Protein AF-0000000080033796 (afdb_homodimer)

InterPro domains:
  IPR000329 Uteroglobin [PR00486] (5-20)
  IPR000329 Uteroglobin [PR00486] (20-37)
  IPR000329 Uteroglobin [PR00486] (42-51)
  IPR000329 Uteroglobin [PR00486] (51-59)
  IPR000329 Uteroglobin [PR00486] (60-77)
  IPR016126 Secretoglobin [PF01099] (6-78)
  IPR016126 Secretoglobin [PS51311] (10-79)
  IPR016126 Secretoglobin [cd00633] (12-78)
  IPR035960 Secretoglobin superfamily [SSF48201] (8-78)
  IPR043215 Secretoglobin family 1C-like [PTHR10136] (7-79)

Nearest PDB structures (foldseek):
  1utg-assembly1_A  TM=9.823E-01  e=2.476E-05  Oryctolagus cuniculus
  1utr-assembly1_B  TM=8.421E-01  e=1.330E-03  Rattus norvegicus
  1puo-assembly2_B  TM=9.114E-01  e=2.128E-01  Felis catus
  1puo-assembly1_A  TM=8.556E-01  e=1.711E-01  Felis catus
  5vyf-assembly2_C  TM=8.967E-01  e=4.326E-01  Felis catus

Radius of gyration: 15.34 Å; Cα contacts (8 Å, |Δi|>4): 189; chains: 2; bounding box: 50×30×33 Å

pLDDT: mean 83.28, std 18.68, range [24.44, 94.75]

Structure (mmCIF, N/CA/C/O backbone):
data_AF-0000000080033796-model_v1
#
loop_
_entity.id
_entity.type
_entity.pdbx_description
1 polymer Uteroglobin
#
loop_
_atom_site.group_PDB
_atom_site.id
_atom_site.type_symbol
_atom_site.label_atom_id
_atom_site.label_alt_id
_atom_site.label_comp_id
_atom_site.label_asym_id
_atom_site.label_entity_id
_atom_site.label_seq_id
_atom_site.pdbx_PDB_ins_code
_atom_site.Cartn_x
_atom_site.Cartn_y
_atom_site.Cartn_z
_atom_site.occupancy
_atom_site.B_iso_or_equiv
_atom_site.auth_seq_id
_atom_site.auth_comp_id
_atom_site.auth_asym_id
_atom_site.auth_atom_id
_atom_site.pdbx_PDB_model_num
ATOM 1 N N . MET A 1 1 ? 30.141 12.539 -11.883 1 26.33 1 MET A N 1
ATOM 2 C CA . MET A 1 1 ? 30.547 13.211 -10.648 1 26.33 1 MET A CA 1
ATOM 3 C C . MET A 1 1 ? 29.328 13.734 -9.883 1 26.33 1 MET A C 1
ATOM 5 O O . MET A 1 1 ? 29.469 14.484 -8.922 1 26.33 1 MET A O 1
ATOM 9 N N . PHE A 1 2 ? 28.5 14.172 -10.828 1 29.59 2 PHE A N 1
ATOM 10 C CA . PHE A 1 2 ? 27.078 14.492 -10.766 1 29.59 2 PHE A CA 1
ATOM 11 C C . PHE A 1 2 ? 26.391 13.703 -9.648 1 29.59 2 PHE A C 1
ATOM 13 O O . PHE A 1 2 ? 26.484 12.477 -9.602 1 29.59 2 PHE A O 1
ATOM 20 N N . MET A 1 3 ? 26.781 14.305 -8.5 1 28.67 3 MET A N 1
ATOM 21 C CA . MET A 1 3 ? 26.141 13.75 -7.316 1 28.67 3 MET A CA 1
ATOM 22 C C . MET A 1 3 ? 2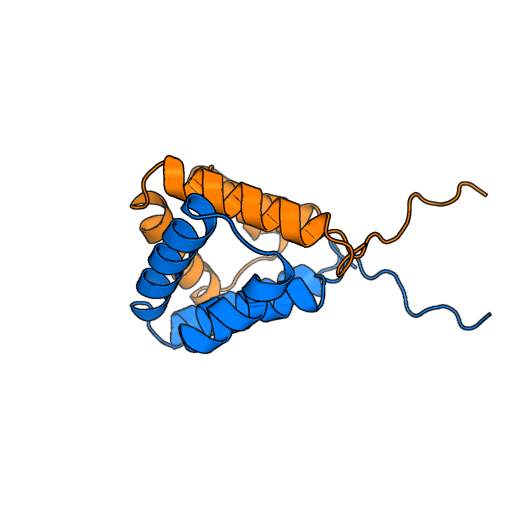4.781 13.156 -7.672 1 28.67 3 MET A C 1
ATOM 24 O O . MET A 1 3 ? 24.062 13.695 -8.516 1 28.67 3 MET A O 1
ATOM 28 N N . HIS A 1 4 ? 24.812 11.977 -8.195 1 35.44 4 HIS A N 1
ATOM 29 C CA . HIS A 1 4 ? 23.594 11.273 -8.586 1 35.44 4 HIS A CA 1
ATOM 30 C C . HIS A 1 4 ? 22.453 11.547 -7.605 1 35.44 4 HIS A C 1
ATOM 32 O O . HIS A 1 4 ? 22.641 11.438 -6.395 1 35.44 4 HIS A O 1
ATOM 38 N N . PRO A 1 5 ? 21.812 12.57 -7.762 1 36.5 5 PRO A N 1
ATOM 39 C CA . PRO A 1 5 ? 20.75 12.977 -6.844 1 36.5 5 PRO A CA 1
ATOM 40 C C . PRO A 1 5 ? 20.266 11.828 -5.965 1 36.5 5 PRO A C 1
ATOM 42 O O . PRO A 1 5 ? 20.312 10.664 -6.383 1 36.5 5 PRO A O 1
ATOM 45 N N . GLY A 1 6 ? 20.531 11.766 -4.586 1 34.06 6 GLY A N 1
ATOM 46 C CA . GLY A 1 6 ? 20.453 10.992 -3.359 1 34.06 6 GLY A CA 1
ATOM 47 C C . GLY A 1 6 ? 19.375 9.914 -3.408 1 34.06 6 GLY A C 1
ATOM 48 O O . GLY A 1 6 ? 18.344 10.094 -4.047 1 34.06 6 GLY A O 1
ATOM 49 N N . ALA A 1 7 ? 19.891 8.656 -3.391 1 37.94 7 ALA A N 1
ATOM 50 C CA . ALA A 1 7 ? 19.141 7.41 -3.229 1 37.94 7 ALA A CA 1
ATOM 51 C C . ALA A 1 7 ? 17.953 7.602 -2.283 1 37.94 7 ALA A C 1
ATOM 53 O O . ALA A 1 7 ? 18.125 7.562 -1.062 1 37.94 7 ALA A O 1
ATOM 54 N N . SER A 1 8 ? 17.609 8.734 -2.082 1 42.12 8 SER A N 1
ATOM 55 C CA . SER A 1 8 ? 16.453 9.148 -1.307 1 42.12 8 SER A CA 1
ATOM 56 C C . SER A 1 8 ? 15.469 8 -1.113 1 42.12 8 SER A C 1
ATOM 58 O O . SER A 1 8 ? 15.148 7.281 -2.064 1 42.12 8 SER A O 1
ATOM 60 N N . ALA A 1 9 ? 15.984 7.078 -0.237 1 48.75 9 ALA A N 1
ATOM 61 C CA . ALA A 1 9 ? 15.195 5.941 0.238 1 48.75 9 ALA A CA 1
ATOM 62 C C . ALA A 1 9 ? 13.734 6.074 -0.166 1 48.75 9 ALA A C 1
ATOM 64 O O . ALA A 1 9 ? 12.906 6.547 0.621 1 48.75 9 ALA A O 1
ATOM 65 N N . GLU A 1 10 ? 13.586 6.965 -1.506 1 60.16 10 GLU A N 1
ATOM 66 C CA . GLU A 1 10 ? 12.359 7.328 -2.215 1 60.16 10 GLU A CA 1
ATOM 67 C C . GLU A 1 10 ? 11.625 6.094 -2.729 1 60.16 10 GLU A C 1
ATOM 69 O O . GLU A 1 10 ? 12.234 5.027 -2.883 1 60.16 10 GLU A O 1
ATOM 74 N N . ILE A 1 11 ? 10.578 6.031 -2.365 1 69.38 11 ILE A N 1
ATOM 75 C CA . ILE A 1 11 ? 9.742 4.977 -2.934 1 69.38 11 ILE A CA 1
ATOM 76 C C . ILE A 1 11 ? 10.008 4.863 -4.434 1 69.38 11 ILE A C 1
ATOM 78 O O . ILE A 1 11 ? 10.117 5.875 -5.129 1 69.38 11 ILE A O 1
ATOM 82 N N . CYS A 1 12 ? 10.383 3.791 -4.852 1 79.31 12 CYS A N 1
ATOM 83 C CA . CYS A 1 12 ? 10.57 3.488 -6.266 1 79.31 12 CYS A CA 1
ATOM 84 C C . CYS A 1 12 ? 9.414 4.047 -7.098 1 79.31 12 CYS A C 1
ATOM 86 O O . CYS A 1 12 ? 8.25 3.875 -6.742 1 79.31 12 CYS A O 1
ATOM 88 N N . PRO A 1 13 ? 9.82 4.793 -8.086 1 83.12 13 PRO A N 1
ATOM 89 C CA . PRO A 1 13 ? 8.781 5.395 -8.93 1 83.12 13 PRO A CA 1
ATOM 90 C C . PRO A 1 13 ? 7.762 4.371 -9.43 1 83.12 13 PRO A C 1
ATOM 92 O O . PRO A 1 13 ? 6.57 4.68 -9.531 1 83.12 13 PRO A O 1
ATOM 95 N N . SER A 1 14 ? 8.266 3.24 -9.781 1 84.5 14 SER A N 1
ATOM 96 C CA . SER A 1 14 ? 7.363 2.191 -10.258 1 84.5 14 SER A CA 1
ATOM 97 C C . SER A 1 14 ? 6.406 1.746 -9.156 1 84.5 14 SER A C 1
ATOM 99 O O . SER A 1 14 ? 5.23 1.481 -9.422 1 84.5 14 SER A O 1
ATOM 101 N N . PHE A 1 15 ? 6.965 1.694 -8.016 1 84.56 15 PHE A N 1
ATOM 102 C CA . PHE A 1 15 ? 6.141 1.321 -6.871 1 84.56 15 PHE A CA 1
ATOM 103 C C . PHE A 1 15 ? 5.113 2.406 -6.566 1 84.56 15 PHE A C 1
ATOM 105 O O . PHE A 1 15 ? 3.951 2.107 -6.289 1 84.56 15 PHE A O 1
ATOM 112 N N . LEU A 1 16 ? 5.562 3.582 -6.637 1 85.56 16 LEU A N 1
ATOM 113 C CA . LEU A 1 16 ? 4.668 4.707 -6.391 1 85.56 16 LEU A CA 1
ATOM 114 C C . LEU A 1 16 ? 3.527 4.727 -7.402 1 85.56 16 LEU A C 1
ATOM 116 O O . LEU A 1 16 ? 2.395 5.078 -7.062 1 85.56 16 LEU A O 1
ATOM 120 N N . GLU A 1 17 ? 3.867 4.414 -8.594 1 89 17 GLU A N 1
ATOM 121 C CA . GLU A 1 17 ? 2.854 4.359 -9.641 1 89 17 GLU A CA 1
ATOM 122 C C . GLU A 1 17 ? 1.79 3.311 -9.328 1 89 17 GLU A C 1
ATOM 124 O O . GLU A 1 17 ? 0.602 3.531 -9.57 1 89 17 GLU A O 1
ATOM 129 N N . VAL A 1 18 ? 2.23 2.219 -8.836 1 90.94 18 VAL A N 1
ATOM 130 C CA . VAL A 1 18 ? 1.322 1.138 -8.469 1 90.94 18 VAL A CA 1
ATOM 131 C C . VAL A 1 18 ? 0.368 1.614 -7.375 1 90.94 18 VAL A C 1
ATOM 133 O O . VAL A 1 18 ? -0.844 1.405 -7.465 1 90.94 18 VAL A O 1
ATOM 136 N N . ILE A 1 19 ? 0.826 2.289 -6.375 1 91 19 ILE A N 1
ATOM 137 C CA . ILE A 1 19 ? 0.032 2.766 -5.246 1 91 19 ILE A CA 1
ATOM 138 C C . ILE A 1 19 ? -0.939 3.844 -5.719 1 91 19 ILE A C 1
ATOM 140 O O . ILE A 1 19 ? -2.113 3.838 -5.344 1 91 19 ILE A O 1
ATOM 144 N N . LYS A 1 20 ? -0.397 4.734 -6.512 1 91.81 20 LYS A N 1
ATOM 145 C CA . LYS A 1 20 ? -1.231 5.816 -7.02 1 91.81 20 LYS A CA 1
ATOM 146 C C . LYS A 1 20 ? -2.416 5.273 -7.812 1 91.81 20 LYS A C 1
ATOM 148 O O . LYS A 1 20 ? -3.547 5.738 -7.648 1 91.81 20 LYS A O 1
ATOM 153 N N . THR A 1 21 ? -2.133 4.336 -8.641 1 93.38 21 THR A N 1
ATOM 154 C CA . THR A 1 21 ? -3.191 3.754 -9.461 1 93.38 21 THR A CA 1
ATOM 155 C C . THR A 1 21 ? -4.148 2.934 -8.602 1 93.38 21 THR A C 1
ATOM 157 O O . THR A 1 21 ? -5.34 2.838 -8.906 1 93.38 21 THR A O 1
ATOM 160 N N . LEU A 1 22 ? -3.676 2.303 -7.613 1 92.69 22 LEU A N 1
ATOM 161 C CA . LEU A 1 22 ? -4.484 1.53 -6.68 1 92.69 22 LEU A CA 1
ATOM 162 C C . LEU A 1 22 ? -5.52 2.418 -5.992 1 92.69 22 LEU A C 1
ATOM 164 O O . LEU A 1 22 ? -6.68 2.029 -5.852 1 92.69 22 LEU A O 1
ATOM 168 N N . PHE A 1 23 ? -5.086 3.656 -5.625 1 91.56 23 PHE A N 1
ATOM 169 C CA . PHE A 1 23 ? -5.957 4.512 -4.824 1 91.56 23 PHE A CA 1
ATOM 170 C C . PHE A 1 23 ? -6.691 5.512 -5.707 1 91.56 23 PHE A C 1
ATOM 172 O O . PHE A 1 23 ? -7.848 5.848 -5.445 1 91.56 23 PHE A O 1
ATOM 179 N N . MET A 1 24 ? -6.012 5.984 -6.738 1 90.94 24 MET A N 1
ATOM 180 C CA . MET A 1 24 ? -6.578 7.082 -7.52 1 90.94 24 MET A CA 1
ATOM 181 C C . MET A 1 24 ? -6.832 6.648 -8.961 1 90.94 24 MET A C 1
ATOM 183 O O . MET A 1 24 ? -7.516 7.348 -9.711 1 90.94 24 MET A O 1
ATOM 187 N N . GLY A 1 25 ? -6.301 5.559 -9.305 1 91.75 25 GLY A N 1
ATOM 188 C CA . GLY A 1 25 ? -6.422 5.145 -10.695 1 91.75 25 GLY A CA 1
ATOM 189 C C . GLY A 1 25 ? -7.59 4.203 -10.938 1 91.75 25 GLY A C 1
ATOM 190 O O . GLY A 1 25 ? -8.375 3.932 -10.023 1 91.75 25 GLY A O 1
ATOM 191 N N . THR A 1 26 ? -7.777 3.768 -12.148 1 93.38 26 THR A N 1
ATOM 192 C CA . THR A 1 26 ? -8.742 2.75 -12.555 1 93.38 26 THR A CA 1
ATOM 193 C C . THR A 1 26 ? -8.133 1.355 -12.445 1 93.38 26 THR A C 1
ATOM 195 O O . THR A 1 26 ? -6.918 1.212 -12.32 1 93.38 26 THR A O 1
ATOM 198 N N . PRO A 1 27 ? -8.977 0.353 -12.375 1 92.44 27 PRO A N 1
ATOM 199 C CA . PRO A 1 27 ? -8.453 -1.013 -12.375 1 92.44 27 PRO A CA 1
ATOM 200 C C . PRO A 1 27 ? -7.477 -1.271 -13.516 1 92.44 27 PRO A C 1
ATOM 202 O O . PRO A 1 27 ? -6.512 -2.021 -13.359 1 92.44 27 PRO A O 1
ATOM 205 N N . SER A 1 28 ? -7.773 -0.648 -14.656 1 93.81 28 SER A N 1
ATOM 206 C CA . SER A 1 28 ? -6.875 -0.789 -15.797 1 93.81 28 SER A CA 1
ATOM 207 C C . SER A 1 28 ? -5.512 -0.167 -15.508 1 93.81 28 SER A C 1
ATOM 209 O O . SER A 1 28 ? -4.477 -0.725 -15.875 1 93.81 28 SER A O 1
ATOM 211 N N . ASN A 1 29 ? -5.527 1.026 -14.906 1 94.56 29 ASN A N 1
ATOM 212 C CA . ASN A 1 29 ? -4.289 1.696 -14.531 1 94.56 29 ASN A CA 1
ATOM 213 C C . ASN A 1 29 ? -3.475 0.858 -13.547 1 94.56 29 ASN A C 1
ATOM 215 O O . ASN A 1 29 ? -2.254 0.757 -13.672 1 94.56 29 ASN A O 1
ATOM 219 N N . TYR A 1 30 ? -4.133 0.298 -12.641 1 92.12 30 TYR A N 1
ATOM 220 C CA . TYR A 1 30 ? -3.488 -0.516 -11.609 1 92.12 30 TYR A CA 1
ATOM 221 C C . TYR A 1 30 ? -2.816 -1.737 -12.227 1 92.12 30 TYR A C 1
ATOM 223 O O . TYR A 1 30 ? -1.661 -2.039 -11.922 1 92.12 30 TYR A O 1
ATOM 231 N N . GLU A 1 31 ? -3.531 -2.422 -13.148 1 93.38 31 GLU A N 1
ATOM 232 C CA . GLU A 1 31 ? -2.994 -3.594 -13.828 1 93.38 31 GLU A CA 1
ATOM 233 C C . GLU A 1 31 ? -1.759 -3.236 -14.648 1 93.38 31 GLU A C 1
ATOM 235 O O . GLU A 1 31 ? -0.795 -4.004 -14.703 1 93.38 31 GLU A O 1
ATOM 240 N N . ALA A 1 32 ? -1.837 -2.111 -15.258 1 92.44 32 ALA A N 1
ATOM 241 C CA . ALA A 1 32 ? -0.734 -1.641 -16.094 1 92.44 32 ALA A CA 1
ATOM 242 C C . ALA A 1 32 ? 0.525 -1.415 -15.258 1 92.44 32 ALA A C 1
ATOM 244 O O . ALA A 1 32 ? 1.635 -1.707 -15.711 1 92.44 32 ALA A O 1
ATOM 245 N N . ALA A 1 33 ? 0.303 -0.862 -14.148 1 90.38 33 ALA A N 1
ATOM 246 C CA . ALA A 1 33 ? 1.425 -0.594 -13.25 1 90.38 33 ALA A CA 1
ATOM 247 C C . ALA A 1 33 ? 2.041 -1.894 -12.734 1 90.38 33 ALA A C 1
ATOM 249 O O . ALA A 1 33 ? 3.244 -1.957 -12.477 1 90.38 33 ALA A O 1
ATOM 250 N N . MET A 1 34 ? 1.202 -2.953 -12.586 1 91.88 34 MET A N 1
ATOM 251 C CA . MET A 1 34 ? 1.649 -4.242 -12.062 1 91.88 34 MET A CA 1
ATOM 252 C C . MET A 1 34 ? 2.215 -5.113 -13.18 1 91.88 34 MET A C 1
ATOM 254 O O . MET A 1 34 ? 2.951 -6.066 -12.922 1 91.88 34 MET A O 1
ATOM 258 N N . GLU A 1 35 ? 1.954 -4.758 -14.32 1 92.44 35 GLU A N 1
ATOM 259 C CA . GLU A 1 35 ? 2.283 -5.559 -15.5 1 92.44 35 GLU A CA 1
ATOM 260 C C . GLU A 1 35 ? 3.777 -5.859 -15.562 1 92.44 35 GLU A C 1
ATOM 262 O O . GLU A 1 35 ? 4.176 -6.996 -15.82 1 92.44 35 GLU A O 1
ATOM 267 N N . PRO A 1 36 ? 4.562 -4.855 -15.336 1 90.81 36 PRO A N 1
ATOM 268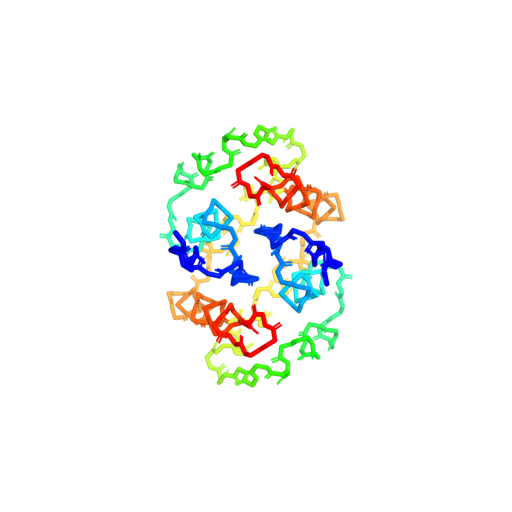 C CA . PRO A 1 36 ? 6 -5.125 -15.414 1 90.81 36 PRO A CA 1
ATOM 269 C C . PRO A 1 36 ? 6.473 -6.129 -14.367 1 90.81 36 PRO A C 1
ATOM 271 O O . PRO A 1 36 ? 7.547 -6.719 -14.508 1 90.81 36 PRO A O 1
ATOM 274 N N . PHE A 1 37 ? 5.812 -6.316 -13.453 1 89.44 37 PHE A N 1
ATOM 275 C CA . PHE A 1 37 ? 6.191 -7.219 -12.375 1 89.44 37 PHE A CA 1
ATOM 276 C C . PHE A 1 37 ? 5.555 -8.594 -12.57 1 89.44 37 PHE A C 1
ATOM 278 O O . PHE A 1 37 ? 5.84 -9.523 -11.82 1 89.44 37 PHE A O 1
ATOM 285 N N . SER A 1 38 ? 4.789 -8.688 -13.562 1 90.62 38 SER A N 1
ATOM 286 C CA . SER A 1 38 ? 4.129 -9.93 -13.953 1 90.62 38 SER A CA 1
ATOM 287 C C . SER A 1 38 ? 3.598 -10.68 -12.734 1 90.62 38 SER A C 1
ATOM 289 O O . SER A 1 38 ? 4.051 -11.781 -12.43 1 90.62 38 SER A O 1
ATOM 291 N N . PRO A 1 39 ? 2.646 -10.086 -12.102 1 91.12 39 PRO A N 1
ATOM 292 C CA . PRO A 1 39 ? 2.088 -10.773 -10.93 1 91.12 39 PRO A CA 1
ATOM 293 C C . PRO A 1 39 ? 1.463 -12.117 -11.289 1 91.12 39 PRO A C 1
ATOM 295 O O . PRO A 1 39 ? 0.993 -12.312 -12.406 1 91.12 39 PRO A O 1
ATOM 298 N N . ASP A 1 40 ? 1.585 -13.031 -10.305 1 93.88 40 ASP A N 1
ATOM 299 C CA . ASP A 1 40 ? 0.945 -14.328 -10.523 1 93.88 40 ASP A CA 1
ATOM 300 C C . ASP A 1 40 ? -0.554 -14.25 -10.234 1 93.88 40 ASP A C 1
ATOM 302 O O . ASP A 1 40 ? -1.073 -13.188 -9.891 1 93.88 40 ASP A O 1
ATOM 306 N N . GLN A 1 41 ? -1.259 -15.383 -10.422 1 93.56 41 GLN A N 1
ATOM 307 C CA . GLN A 1 41 ? -2.707 -15.414 -10.242 1 93.56 41 GLN A CA 1
ATOM 308 C C . GLN A 1 41 ? -3.094 -14.938 -8.844 1 93.56 41 GLN A C 1
ATOM 310 O O . GLN A 1 41 ? -4.031 -14.148 -8.688 1 93.56 41 GLN A O 1
ATOM 315 N N . ASP A 1 42 ? -2.379 -15.438 -7.852 1 94.06 42 ASP A N 1
ATOM 316 C CA . ASP A 1 42 ? -2.646 -15.062 -6.465 1 94.06 42 ASP A CA 1
ATOM 317 C C . ASP A 1 42 ? -2.418 -13.57 -6.242 1 94.06 42 ASP A C 1
ATOM 319 O O . ASP A 1 42 ? -3.221 -12.906 -5.586 1 94.06 42 ASP A O 1
ATOM 323 N N . MET A 1 43 ? -1.37 -13.086 -6.859 1 94.44 43 MET A N 1
ATOM 324 C CA . MET A 1 43 ? -1.017 -11.672 -6.762 1 94.44 43 MET A CA 1
ATOM 325 C C . MET A 1 43 ? -2.043 -10.805 -7.48 1 94.44 43 MET A C 1
ATOM 327 O O . MET A 1 43 ? -2.426 -9.742 -6.98 1 94.44 43 MET A O 1
ATOM 331 N N . SER A 1 44 ? -2.508 -11.211 -8.555 1 94.31 44 SER A N 1
ATOM 332 C CA . SER A 1 44 ? -3.494 -10.484 -9.352 1 94.31 44 SER A CA 1
ATOM 333 C C . SER A 1 44 ? -4.836 -10.414 -8.633 1 94.31 44 SER A C 1
ATOM 335 O O . SER A 1 44 ? -5.496 -9.375 -8.641 1 94.31 44 SER A O 1
ATOM 337 N N . GLU A 1 45 ? -5.227 -11.578 -8.117 1 94.5 45 GLU A N 1
ATOM 338 C CA . GLU A 1 45 ? -6.496 -11.633 -7.395 1 94.5 45 GLU A CA 1
ATOM 339 C C . GLU A 1 45 ? -6.457 -10.766 -6.141 1 94.5 45 GLU A C 1
ATOM 341 O O . GLU A 1 45 ? -7.422 -10.055 -5.84 1 94.5 45 GLU A O 1
ATOM 346 N N . ALA A 1 46 ? -5.395 -10.883 -5.465 1 94.12 46 ALA A N 1
ATOM 347 C CA . ALA A 1 46 ? -5.223 -10.086 -4.254 1 94.12 46 ALA A CA 1
ATOM 348 C C . ALA A 1 46 ? -5.258 -8.594 -4.578 1 94.12 46 ALA A C 1
ATOM 350 O O . ALA A 1 46 ? -5.926 -7.816 -3.889 1 94.12 46 ALA A O 1
ATOM 351 N N . GLY A 1 47 ? -4.523 -8.258 -5.637 1 94.56 47 GLY A N 1
ATOM 352 C CA . GLY A 1 47 ? -4.531 -6.871 -6.062 1 94.56 47 GLY A CA 1
ATOM 353 C C . GLY A 1 47 ? -5.906 -6.383 -6.477 1 94.56 47 GLY A C 1
ATOM 354 O O . GLY A 1 47 ? -6.289 -5.25 -6.172 1 94.56 47 GLY A O 1
ATOM 355 N N . ALA A 1 48 ? -6.582 -7.219 -7.16 1 93.19 48 ALA A N 1
ATOM 356 C CA . ALA A 1 48 ? -7.926 -6.879 -7.621 1 93.19 48 ALA A CA 1
ATOM 357 C C . ALA A 1 48 ? -8.867 -6.629 -6.441 1 93.19 48 ALA A C 1
ATOM 359 O O . ALA A 1 48 ? -9.664 -5.691 -6.469 1 93.19 48 ALA A O 1
ATOM 360 N N . GLN A 1 49 ? -8.773 -7.496 -5.469 1 94.06 49 GLN A N 1
ATOM 361 C CA . GLN A 1 49 ? -9.578 -7.34 -4.258 1 94.06 49 GLN A CA 1
ATOM 362 C C . GLN A 1 49 ? -9.258 -6.023 -3.553 1 94.06 49 GLN A C 1
ATOM 364 O O . GLN A 1 49 ? -10.164 -5.309 -3.121 1 94.06 49 GL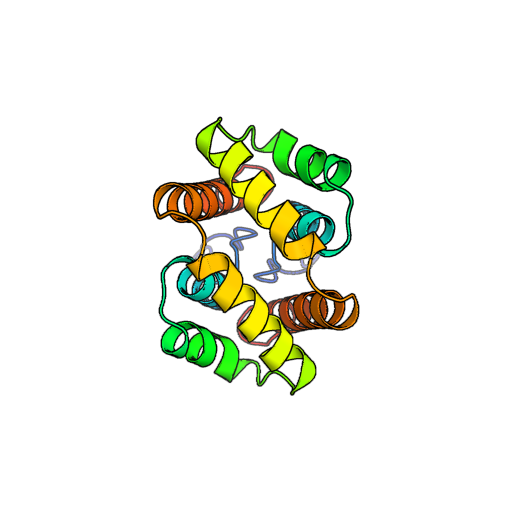N A O 1
ATOM 369 N N . LEU A 1 50 ? -7.969 -5.766 -3.469 1 93.88 50 LEU A N 1
ATOM 370 C CA . LEU A 1 50 ? -7.543 -4.508 -2.867 1 93.88 50 LEU A CA 1
ATOM 371 C C . LEU A 1 50 ? -8.086 -3.318 -3.654 1 93.88 50 LEU A C 1
ATOM 373 O O . LEU A 1 50 ? -8.586 -2.354 -3.068 1 93.88 50 LEU A O 1
ATOM 377 N N . LYS A 1 51 ? -7.953 -3.355 -4.902 1 93.88 51 LYS A N 1
ATOM 378 C CA . LYS A 1 51 ? -8.461 -2.309 -5.781 1 93.88 51 LYS A CA 1
ATOM 379 C C . LYS A 1 51 ? -9.953 -2.066 -5.543 1 93.88 51 LYS A C 1
ATOM 381 O O . LYS A 1 51 ? -10.398 -0.918 -5.484 1 93.88 51 LYS A O 1
ATOM 386 N N . MET A 1 52 ? -10.711 -3.109 -5.438 1 92.5 52 MET A N 1
ATOM 387 C CA . MET A 1 52 ? -12.148 -3.012 -5.211 1 92.5 52 MET A CA 1
ATOM 388 C C . MET A 1 52 ? -12.445 -2.348 -3.869 1 92.5 52 MET A C 1
ATOM 390 O O . MET A 1 52 ? -13.383 -1.553 -3.758 1 92.5 52 MET A O 1
ATOM 394 N N . MET A 1 53 ? -11.641 -2.691 -2.967 1 92.12 53 MET A N 1
ATOM 395 C CA . MET A 1 53 ? -11.805 -2.117 -1.634 1 92.12 53 MET A CA 1
ATOM 396 C C . MET A 1 53 ? -11.5 -0.624 -1.644 1 92.12 53 MET A C 1
ATOM 398 O O . MET A 1 53 ? -12.234 0.17 -1.06 1 92.12 53 MET A O 1
ATOM 402 N N . VAL A 1 54 ? -10.469 -0.298 -2.23 1 93.44 54 VAL A N 1
ATOM 403 C CA . VAL A 1 54 ? -10.039 1.096 -2.32 1 93.44 54 VAL A CA 1
ATOM 404 C C . VAL A 1 54 ? -11.117 1.917 -3.031 1 93.44 54 VAL A C 1
ATOM 406 O O . VAL A 1 54 ? -11.344 3.08 -2.689 1 93.44 54 VAL A O 1
ATOM 409 N N . ASP A 1 55 ? -11.68 1.289 -3.977 1 93.81 55 ASP A N 1
ATOM 410 C CA . ASP A 1 55 ? -12.711 1.968 -4.754 1 93.81 55 ASP A CA 1
ATOM 411 C C . ASP A 1 55 ? -13.93 2.283 -3.893 1 93.81 55 ASP A C 1
ATOM 413 O O . ASP A 1 55 ? -14.734 3.154 -4.238 1 93.81 55 ASP A O 1
ATOM 417 N N . THR A 1 56 ? -14.062 1.571 -2.859 1 93.31 56 THR A N 1
ATOM 418 C CA . THR A 1 56 ? -15.195 1.778 -1.961 1 93.31 56 THR A CA 1
ATOM 419 C C . THR A 1 56 ? -14.914 2.924 -0.992 1 93.31 56 THR A C 1
ATOM 421 O O . THR A 1 56 ? -15.836 3.471 -0.385 1 93.31 56 THR A O 1
ATOM 424 N N . LEU A 1 57 ? -13.664 3.258 -0.802 1 93.75 57 LEU A N 1
ATOM 425 C CA . LEU A 1 57 ? -13.258 4.348 0.082 1 93.75 57 LEU A CA 1
ATOM 426 C C . LEU A 1 57 ? -13.664 5.699 -0.501 1 93.75 57 LEU A C 1
ATOM 428 O O . LEU A 1 57 ? -13.594 5.898 -1.716 1 93.75 57 LEU A O 1
ATOM 432 N N . PRO A 1 58 ? -14.125 6.578 0.412 1 94.44 58 PRO A N 1
ATOM 433 C CA . PRO A 1 58 ? -14.414 7.93 -0.081 1 94.44 58 PRO A CA 1
ATOM 434 C C . PRO A 1 58 ? -13.164 8.641 -0.601 1 94.44 58 PRO A C 1
ATOM 436 O O . PRO A 1 58 ? -12.039 8.258 -0.261 1 94.44 58 PRO A O 1
ATOM 439 N N . GLN A 1 59 ? -13.289 9.672 -1.455 1 93 59 GLN A N 1
ATOM 440 C CA . GLN A 1 59 ? -12.188 10.414 -2.047 1 93 59 GLN A CA 1
ATOM 441 C C . GLN A 1 59 ? -11.281 11.008 -0.968 1 93 59 GLN A C 1
ATOM 443 O O . GLN A 1 59 ? -10.062 11.055 -1.129 1 93 59 GLN A O 1
ATOM 448 N N . LYS A 1 60 ? -11.93 11.414 0.065 1 94.62 60 LYS A N 1
ATOM 449 C CA . LYS A 1 60 ? -11.195 12.023 1.171 1 94.62 60 LYS A CA 1
ATOM 450 C C . LYS A 1 60 ? -10.195 11.039 1.771 1 94.62 60 LYS A C 1
ATOM 452 O O . LYS A 1 60 ? -9.055 11.414 2.078 1 94.62 60 LYS A O 1
ATOM 457 N N . ALA A 1 61 ? -10.641 9.852 1.879 1 93.44 61 ALA A N 1
ATOM 458 C CA . ALA A 1 61 ? -9.789 8.812 2.439 1 93.44 61 ALA A CA 1
ATOM 459 C C . ALA A 1 61 ? -8.625 8.5 1.503 1 93.44 61 ALA A C 1
ATOM 461 O O . ALA A 1 61 ? -7.473 8.414 1.938 1 93.44 61 ALA A O 1
ATOM 462 N N . ARG A 1 62 ? -8.945 8.367 0.241 1 94.44 62 ARG A N 1
ATOM 463 C CA . ARG A 1 62 ? -7.922 8.055 -0.75 1 94.44 62 ARG A CA 1
ATOM 464 C C . ARG A 1 62 ? -6.871 9.156 -0.811 1 94.44 62 ARG A C 1
ATOM 466 O O . ARG A 1 62 ? -5.672 8.867 -0.875 1 94.44 62 ARG A O 1
ATOM 473 N N . ASP A 1 63 ? -7.344 10.398 -0.693 1 94.38 63 ASP A N 1
ATOM 474 C CA . ASP A 1 63 ? -6.441 11.547 -0.712 1 94.38 63 ASP A CA 1
ATOM 475 C C . ASP A 1 63 ? -5.543 11.562 0.522 1 94.38 63 ASP A C 1
ATOM 477 O O . ASP A 1 63 ? -4.355 11.875 0.429 1 94.38 63 ASP A O 1
ATOM 481 N N . SER A 1 64 ? -6.145 11.18 1.566 1 94.62 64 SER A N 1
ATOM 482 C CA . SER A 1 64 ? -5.414 11.188 2.83 1 94.62 64 SER A CA 1
ATOM 483 C C . SER A 1 64 ? -4.309 10.141 2.834 1 94.62 64 SER A C 1
ATOM 485 O O . SER A 1 64 ? -3.211 10.391 3.342 1 94.62 64 SER A O 1
ATOM 487 N N . ILE A 1 65 ? -4.652 8.953 2.248 1 94.31 65 ILE A N 1
ATOM 488 C 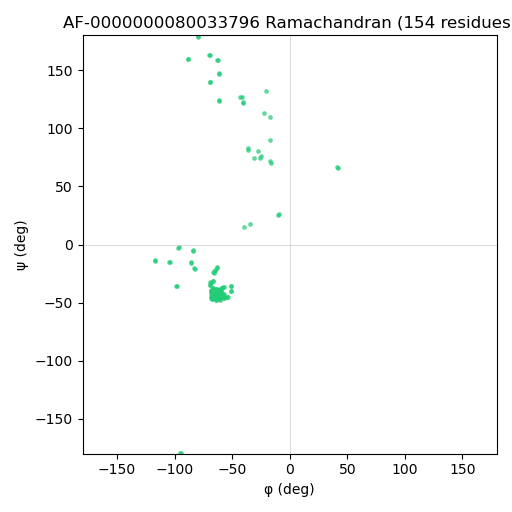CA . ILE A 1 65 ? -3.676 7.871 2.176 1 94.31 65 ILE A CA 1
ATOM 489 C C . ILE A 1 65 ? -2.498 8.297 1.302 1 94.31 65 ILE A C 1
ATOM 491 O O . ILE A 1 65 ? -1.339 8.055 1.651 1 94.31 65 ILE A O 1
ATOM 495 N N . MET A 1 66 ? -2.74 8.875 0.253 1 92.5 66 MET A N 1
ATOM 496 C CA . MET A 1 66 ? -1.699 9.336 -0.661 1 92.5 66 MET A CA 1
ATOM 497 C C . MET A 1 66 ? -0.806 10.375 0.012 1 92.5 66 MET A C 1
ATOM 499 O O . MET A 1 66 ? 0.416 10.344 -0.144 1 92.5 66 MET A O 1
ATOM 503 N N . LYS A 1 67 ? -1.496 11.281 0.718 1 92.44 67 LYS A N 1
ATOM 504 C CA . LYS A 1 67 ? -0.756 12.305 1.443 1 92.44 67 LYS A CA 1
ATOM 505 C C . LYS A 1 67 ? 0.135 11.688 2.518 1 92.44 67 LYS A C 1
ATOM 507 O O . LYS A 1 67 ? 1.251 12.156 2.75 1 92.44 67 LYS A O 1
ATOM 512 N N . LEU A 1 68 ? -0.43 10.742 3.107 1 92 68 LEU A N 1
ATOM 513 C CA . LEU A 1 68 ? 0.32 10.039 4.145 1 92 68 LEU A CA 1
ATOM 514 C C . LEU A 1 68 ? 1.544 9.352 3.559 1 92 68 LEU A C 1
ATOM 516 O O . LEU A 1 68 ? 2.635 9.414 4.133 1 92 68 LEU A O 1
ATOM 520 N N . LEU A 1 69 ? 1.367 8.633 2.438 1 87.56 69 LEU A N 1
ATOM 521 C CA . LEU A 1 69 ? 2.473 7.969 1.757 1 87.56 69 LEU A CA 1
ATOM 522 C C . LEU A 1 69 ? 3.557 8.969 1.371 1 87.56 69 LEU A C 1
ATOM 524 O O . LEU A 1 69 ? 4.746 8.703 1.556 1 87.56 69 LEU A O 1
ATOM 528 N N . GLU A 1 70 ? 3.145 10.078 0.888 1 88.62 70 GLU A N 1
ATOM 529 C CA . GLU A 1 70 ? 4.082 11.133 0.506 1 88.62 70 GLU A CA 1
ATOM 530 C C . GLU A 1 70 ? 4.855 11.648 1.717 1 88.62 70 GLU A C 1
ATOM 532 O O . GLU A 1 70 ? 6.051 11.922 1.623 1 88.62 70 GLU A O 1
ATOM 537 N N . LYS A 1 71 ? 4.113 11.766 2.746 1 88 71 LYS A N 1
ATOM 538 C CA . LYS A 1 71 ? 4.727 12.227 3.988 1 88 71 LYS A CA 1
ATOM 539 C C . LYS A 1 71 ? 5.797 11.25 4.465 1 88 71 LYS A C 1
ATOM 541 O O . LYS A 1 71 ? 6.84 11.656 4.973 1 88 71 LYS A O 1
ATOM 546 N N . ILE A 1 72 ? 5.441 9.969 4.328 1 87.5 72 ILE A N 1
ATOM 547 C CA . ILE A 1 72 ? 6.359 8.914 4.742 1 87.5 72 ILE A CA 1
ATOM 548 C C . ILE A 1 72 ? 7.617 8.961 3.877 1 87.5 72 ILE A C 1
ATOM 550 O O . ILE A 1 72 ? 8.734 8.906 4.395 1 87.5 72 ILE A O 1
ATOM 554 N N . ILE A 1 73 ? 7.465 9.047 2.65 1 81.44 73 ILE A N 1
ATOM 555 C CA . ILE A 1 73 ? 8.562 9.039 1.687 1 81.44 73 ILE A CA 1
ATOM 556 C C . ILE A 1 73 ? 9.438 10.273 1.885 1 81.44 73 ILE A C 1
ATOM 558 O O . ILE A 1 73 ? 10.656 10.203 1.761 1 81.44 73 ILE A O 1
ATOM 562 N N . LYS A 1 74 ? 8.773 11.406 2.111 1 81.5 74 LYS A N 1
ATOM 563 C CA . LYS A 1 74 ? 9.477 12.672 2.275 1 81.5 74 LYS A CA 1
ATOM 564 C C . LYS A 1 74 ? 9.953 12.852 3.715 1 81.5 74 LYS A C 1
ATOM 566 O O . LYS A 1 74 ? 10.68 13.805 4.02 1 81.5 74 LYS A O 1
ATOM 571 N N . SER A 1 75 ? 9.531 11.906 4.457 1 82.81 75 SER A N 1
ATOM 572 C CA . SER A 1 75 ? 9.906 12.008 5.863 1 82.81 75 SER A CA 1
ATOM 573 C C . SER A 1 75 ? 11.406 11.773 6.055 1 82.81 75 SER A C 1
ATOM 575 O O . SER A 1 75 ? 12.078 11.266 5.156 1 82.81 75 SER A O 1
ATOM 577 N N . SER A 1 76 ? 11.914 12.195 7.258 1 79.25 76 SER A N 1
ATOM 578 C CA . SER A 1 76 ? 13.328 12.078 7.59 1 79.25 76 SER A CA 1
ATOM 579 C C . SER A 1 76 ? 13.758 10.617 7.691 1 79.25 76 SER A C 1
ATOM 581 O O . SER A 1 76 ? 14.938 10.305 7.562 1 79.25 76 SER A O 1
ATOM 583 N N . LEU A 1 77 ? 12.766 9.734 7.973 1 74.38 77 LEU A N 1
ATOM 584 C CA . LEU A 1 77 ? 13.062 8.312 8.109 1 74.38 77 LEU A CA 1
ATOM 585 C C . LEU A 1 77 ? 13.461 7.707 6.766 1 74.38 77 LEU A C 1
ATOM 587 O O . LEU A 1 77 ? 14.273 6.781 6.715 1 74.38 77 LEU A O 1
ATOM 591 N N . CYS A 1 78 ? 12.969 8.125 5.832 1 69 78 CYS A N 1
ATOM 592 C CA . CYS A 1 78 ? 13.242 7.621 4.492 1 69 78 CYS A CA 1
ATOM 593 C C . CYS A 1 78 ? 14.148 8.578 3.723 1 69 78 CYS A C 1
ATOM 595 O O . CYS A 1 78 ? 14.695 8.219 2.676 1 69 78 CYS A O 1
ATOM 597 N N . ASN A 1 79 ? 14.344 9.742 4.109 1 62.94 79 ASN A N 1
ATOM 598 C CA . ASN A 1 79 ? 15.25 10.711 3.5 1 62.94 79 ASN A CA 1
ATOM 599 C C . ASN A 1 79 ? 16.641 10.633 4.121 1 62.94 79 ASN A C 1
ATOM 601 O O . ASN A 1 79 ? 16.781 10.383 5.32 1 62.94 79 ASN A O 1
ATOM 605 N N . MET B 1 1 ? 34.844 3.193 2.844 1 24.44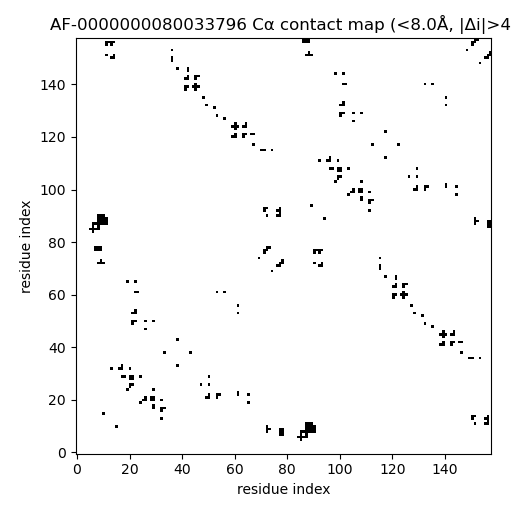 1 MET B N 1
ATOM 606 C CA . MET B 1 1 ? 34.812 3.209 1.383 1 24.44 1 MET B CA 1
ATOM 607 C C . MET B 1 1 ? 33.719 2.332 0.838 1 24.44 1 MET B C 1
ATOM 609 O O . MET B 1 1 ? 33.688 1.98 -0.343 1 24.44 1 MET B O 1
ATOM 613 N N . PHE B 1 2 ? 33.344 1.688 1.788 1 28.77 2 PHE B N 1
ATOM 614 C CA . PHE B 1 2 ? 32.281 0.747 2.115 1 28.77 2 PHE B CA 1
ATOM 615 C C . PHE B 1 2 ? 31.016 1.042 1.3 1 28.77 2 PHE B C 1
ATOM 617 O O . PHE B 1 2 ? 30.531 2.172 1.3 1 28.77 2 PHE B O 1
ATOM 624 N N . MET B 1 3 ? 31.328 0.598 0.049 1 28.59 3 MET B N 1
ATOM 625 C CA . MET B 1 3 ? 30.172 0.68 -0.846 1 28.59 3 MET B CA 1
ATOM 626 C C . MET B 1 3 ? 28.875 0.628 -0.06 1 28.59 3 MET B C 1
ATOM 628 O O . MET B 1 3 ? 28.75 -0.112 0.919 1 28.59 3 MET B O 1
ATOM 632 N N . HIS B 1 4 ? 28.562 1.729 0.545 1 34.72 4 HIS B N 1
ATOM 633 C CA . HIS B 1 4 ? 27.344 1.857 1.347 1 34.72 4 HIS B CA 1
ATOM 634 C C . HIS B 1 4 ? 26.188 1.076 0.73 1 34.72 4 HIS B C 1
ATOM 636 O O . HIS B 1 4 ? 25.922 1.198 -0.467 1 34.72 4 HIS B O 1
ATOM 642 N N . PRO B 1 5 ? 26.172 -0.117 0.97 1 36.78 5 PRO B N 1
ATOM 643 C CA . PRO B 1 5 ? 25.156 -1.014 0.405 1 36.78 5 PRO B CA 1
ATOM 644 C C . PRO B 1 5 ? 23.938 -0.267 -0.126 1 36.78 5 PRO B C 1
ATOM 646 O O . PRO B 1 5 ? 23.422 0.643 0.536 1 36.78 5 PRO B O 1
ATOM 649 N N . GLY B 1 6 ? 23.922 0.149 -1.405 1 34.16 6 GLY B N 1
ATOM 650 C CA . GLY B 1 6 ? 23.266 0.938 -2.436 1 34.16 6 GLY B CA 1
ATOM 651 C C . GLY B 1 6 ? 21.812 1.249 -2.117 1 34.16 6 GLY B C 1
ATOM 652 O O . GLY B 1 6 ? 21.188 0.563 -1.306 1 34.16 6 GLY B O 1
ATOM 653 N N . ALA B 1 7 ? 21.547 2.645 -2.326 1 37.94 7 ALA B N 1
ATOM 654 C CA . ALA B 1 7 ? 20.25 3.33 -2.254 1 37.94 7 ALA B CA 1
ATOM 655 C C . ALA B 1 7 ? 19.141 2.486 -2.881 1 37.94 7 ALA B C 1
ATOM 657 O O . ALA B 1 7 ? 18.953 2.502 -4.102 1 37.94 7 ALA B O 1
ATOM 658 N N . SER B 1 8 ? 19.406 1.339 -3.068 1 42.41 8 SER B N 1
ATOM 659 C CA . SER B 1 8 ? 18.469 0.346 -3.559 1 42.41 8 SER B CA 1
ATOM 660 C C . SER B 1 8 ? 17.031 0.845 -3.434 1 42.41 8 SER B C 1
ATOM 662 O O . SER B 1 8 ? 16.641 1.367 -2.389 1 42.41 8 SER B O 1
ATOM 664 N N . ALA B 1 9 ? 16.828 1.843 -4.344 1 48.56 9 ALA B N 1
ATOM 665 C CA . ALA B 1 9 ? 15.516 2.438 -4.551 1 48.56 9 ALA B CA 1
ATOM 666 C C . ALA B 1 9 ? 14.43 1.635 -3.83 1 48.56 9 ALA B C 1
ATOM 668 O O . ALA B 1 9 ? 13.758 0.8 -4.441 1 48.56 9 ALA B O 1
ATOM 669 N N . GLU B 1 10 ? 15.062 0.828 -2.561 1 60.72 10 GLU B N 1
ATOM 670 C CA . GLU B 1 10 ? 14.375 -0.041 -1.614 1 60.72 10 GLU B CA 1
ATOM 671 C C . GLU B 1 10 ? 13.297 0.722 -0.852 1 60.72 10 GLU B C 1
ATOM 673 O O . GLU B 1 10 ? 13.336 1.951 -0.77 1 60.72 10 GLU B O 1
ATOM 678 N N . ILE B 1 11 ? 12.297 0.254 -0.944 1 69.31 11 ILE B N 1
ATOM 679 C CA . ILE B 1 11 ? 11.234 0.822 -0.114 1 69.31 11 ILE B CA 1
ATOM 680 C C . ILE B 1 11 ? 11.789 1.142 1.274 1 69.31 11 ILE B C 1
ATOM 682 O O . ILE B 1 11 ? 12.547 0.357 1.842 1 69.31 11 ILE B O 1
ATOM 686 N N . CYS B 1 12 ? 11.703 2.295 1.671 1 79.44 12 CYS B N 1
ATOM 687 C CA . CYS B 1 12 ? 12.07 2.736 3.012 1 79.44 12 CYS B CA 1
ATOM 688 C C . CYS B 1 12 ? 11.594 1.741 4.062 1 79.44 12 CYS B C 1
ATOM 690 O O . CYS B 1 12 ? 10.445 1.301 4.035 1 79.44 12 CYS B O 1
ATOM 692 N N . PRO B 1 13 ? 12.555 1.348 4.855 1 83.12 13 PRO B N 1
ATOM 693 C CA . PRO B 1 13 ? 12.195 0.371 5.887 1 83.12 13 PRO B CA 1
ATOM 694 C C . PRO B 1 13 ? 10.977 0.797 6.707 1 83.12 13 PRO B C 1
ATOM 696 O O . PRO B 1 13 ? 10.164 -0.045 7.086 1 83.12 13 PRO B O 1
ATOM 699 N N . SER B 1 14 ? 10.93 2.047 7.004 1 84.44 14 SER B N 1
ATOM 700 C CA . SER B 1 14 ? 9.797 2.555 7.766 1 84.44 14 SER B CA 1
ATOM 701 C C . SER B 1 14 ? 8.5 2.408 6.984 1 84.44 14 SER B C 1
ATOM 703 O O . SER B 1 14 ? 7.453 2.088 7.559 1 84.44 14 SER B O 1
ATOM 705 N N . PHE B 1 15 ? 8.648 2.646 5.746 1 84.69 15 PHE B N 1
ATOM 706 C CA . PHE B 1 15 ? 7.484 2.496 4.883 1 84.69 15 PHE B CA 1
ATOM 707 C C . PHE B 1 15 ? 7.074 1.032 4.773 1 84.69 15 PHE B C 1
ATOM 709 O O . PHE B 1 15 ? 5.887 0.707 4.832 1 84.69 15 PHE B O 1
ATOM 716 N N . LEU B 1 16 ? 8.039 0.242 4.637 1 85.81 16 LEU B N 1
ATOM 717 C CA . LEU B 1 16 ? 7.777 -1.189 4.547 1 85.81 16 LEU B CA 1
ATOM 718 C C . LEU B 1 16 ? 7.098 -1.698 5.812 1 85.81 16 LEU B C 1
ATOM 720 O O . LEU B 1 16 ? 6.234 -2.578 5.75 1 85.81 16 LEU B O 1
ATOM 724 N N . GLU B 1 17 ? 7.539 -1.195 6.891 1 89 17 GLU B N 1
ATOM 725 C CA . GLU B 1 17 ? 6.938 -1.575 8.164 1 89 17 GLU B CA 1
ATOM 726 C C . GLU B 1 17 ? 5.457 -1.198 8.211 1 89 17 GLU B C 1
ATOM 728 O O . GLU B 1 17 ? 4.637 -1.951 8.734 1 89 17 GLU B O 1
ATOM 733 N N . VAL B 1 18 ? 5.156 -0.062 7.703 1 91 18 VAL B N 1
ATOM 734 C CA . VAL B 1 18 ? 3.779 0.412 7.66 1 91 18 VAL B CA 1
ATOM 735 C C . VAL B 1 18 ? 2.93 -0.54 6.824 1 91 18 VAL B C 1
ATOM 737 O O . VAL B 1 18 ? 1.843 -0.946 7.242 1 91 18 VAL B O 1
ATOM 740 N N . ILE B 1 19 ? 3.375 -0.965 5.703 1 91.06 19 ILE B N 1
ATOM 741 C CA . ILE B 1 19 ? 2.652 -1.843 4.789 1 91.06 19 ILE B CA 1
ATOM 742 C C . ILE B 1 19 ? 2.494 -3.225 5.418 1 91.06 19 ILE B C 1
ATOM 744 O O . ILE B 1 19 ? 1.414 -3.818 5.359 1 91.06 19 ILE B O 1
ATOM 748 N N . LYS B 1 20 ? 3.586 -3.686 5.969 1 91.94 20 LYS B N 1
ATOM 749 C CA . LYS B 1 20 ? 3.551 -5 6.602 1 91.94 20 LYS B CA 1
ATOM 750 C C . LYS B 1 20 ? 2.504 -5.055 7.707 1 91.94 20 LYS B C 1
ATOM 752 O O . LYS B 1 20 ? 1.747 -6.023 7.809 1 91.94 20 LYS B O 1
ATOM 757 N N . THR B 1 21 ? 2.5 -4.043 8.492 1 93.38 21 THR B N 1
ATOM 758 C CA . THR B 1 21 ? 1.546 -4 9.594 1 93.38 21 THR B CA 1
ATOM 759 C C . THR B 1 21 ? 0.124 -3.814 9.07 1 93.38 21 THR B C 1
ATOM 761 O O . THR B 1 21 ? -0.834 -4.293 9.68 1 93.38 21 THR B O 1
ATOM 764 N N . LEU B 1 22 ? -0.044 -3.094 8.039 1 92.75 22 LEU B N 1
ATOM 765 C CA . LEU B 1 22 ? -1.341 -2.881 7.406 1 92.75 22 LEU B CA 1
ATOM 766 C C . LEU B 1 22 ? -1.948 -4.203 6.953 1 92.75 22 LEU B C 1
ATOM 768 O O . LEU B 1 22 ? -3.143 -4.441 7.148 1 92.75 22 LEU B O 1
ATOM 772 N N . PHE B 1 23 ? -1.084 -5.094 6.41 1 91.69 23 PHE B N 1
ATOM 773 C CA . PHE B 1 23 ? -1.604 -6.312 5.805 1 91.69 23 PHE B CA 1
ATOM 774 C C . PHE B 1 23 ? -1.501 -7.484 6.773 1 91.69 23 PHE B C 1
ATOM 776 O O . PHE B 1 23 ? -2.373 -8.359 6.797 1 91.69 23 PHE B O 1
ATOM 783 N N . MET B 1 24 ? -0.435 -7.496 7.559 1 91.12 24 MET B N 1
ATOM 784 C CA . MET B 1 24 ? -0.17 -8.672 8.375 1 91.12 24 MET B CA 1
ATOM 785 C C . MET B 1 24 ? -0.218 -8.328 9.867 1 91.12 24 MET B C 1
ATOM 787 O O . MET B 1 24 ? -0.269 -9.219 10.711 1 91.12 24 MET B O 1
ATOM 791 N N . GLY B 1 25 ? -0.199 -7.086 10.141 1 91.94 25 GLY B N 1
ATOM 792 C CA . GLY B 1 25 ? -0.143 -6.695 11.547 1 91.94 25 GLY B CA 1
ATOM 793 C C . GLY B 1 25 ? -1.511 -6.43 12.141 1 91.94 25 GLY B C 1
ATOM 794 O O . GLY B 1 25 ? -2.533 -6.629 11.484 1 91.94 25 GLY B O 1
ATOM 795 N N . THR B 1 26 ? -1.556 -6.062 13.391 1 93.38 26 THR B N 1
ATOM 796 C CA . THR B 1 26 ? -2.75 -5.617 14.094 1 93.38 26 THR B CA 1
ATOM 797 C C . THR B 1 26 ? -2.949 -4.113 13.93 1 93.38 26 THR B C 1
ATOM 799 O O . THR B 1 26 ? -2.035 -3.406 13.5 1 93.38 26 THR B O 1
ATOM 802 N N . PRO B 1 27 ? -4.164 -3.67 14.148 1 92.31 27 PRO B N 1
ATOM 803 C CA . PRO B 1 27 ? -4.391 -2.225 14.102 1 92.31 27 PRO B CA 1
ATOM 804 C C . PRO B 1 27 ? -3.398 -1.446 14.969 1 92.31 27 PRO B C 1
ATOM 806 O O . PRO B 1 27 ? -3 -0.335 14.609 1 92.31 27 PRO B O 1
ATOM 809 N N . SER B 1 28 ? -3.041 -2.039 16.094 1 93.81 28 SER B N 1
ATOM 810 C CA . SER B 1 28 ? -2.062 -1.401 16.969 1 93.81 28 SER B CA 1
ATOM 811 C C . SER B 1 28 ? -0.7 -1.3 16.297 1 93.81 28 SER B C 1
ATOM 813 O O . SER B 1 28 ? -0.01 -0.286 16.422 1 93.81 28 SER B O 1
ATOM 815 N N . ASN B 1 29 ? -0.287 -2.385 15.633 1 94.5 29 ASN B N 1
ATOM 816 C CA . ASN B 1 29 ? 0.975 -2.391 14.898 1 94.5 29 ASN B CA 1
ATOM 817 C C . ASN B 1 29 ? 0.992 -1.329 13.805 1 94.5 29 ASN B C 1
ATOM 819 O O . ASN B 1 29 ? 1.996 -0.641 13.617 1 94.5 29 ASN B O 1
ATOM 823 N N . TYR B 1 30 ? -0.082 -1.229 13.141 1 92.19 30 TYR B N 1
ATOM 824 C CA . TYR B 1 30 ? -0.204 -0.273 12.047 1 92.19 30 TYR B CA 1
ATOM 825 C C . TYR B 1 30 ? -0.076 1.158 12.555 1 92.19 30 TYR B C 1
ATOM 827 O O . TYR B 1 30 ? 0.662 1.964 11.984 1 92.19 30 TYR B O 1
ATOM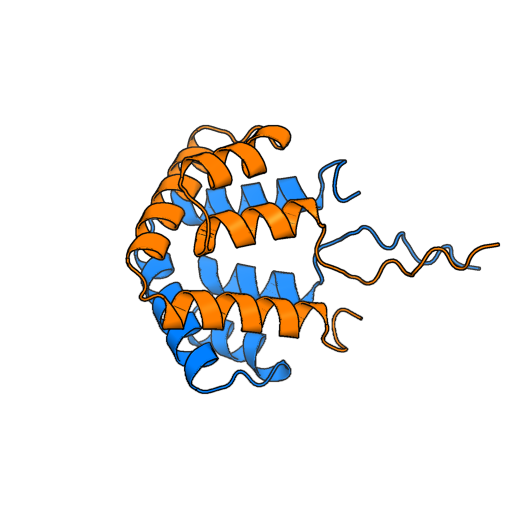 835 N N . GLU B 1 31 ? -0.778 1.465 13.68 1 93.31 31 GLU B N 1
ATOM 836 C CA . GLU B 1 31 ? -0.724 2.793 14.281 1 93.31 31 GLU B CA 1
ATOM 837 C C . GLU B 1 31 ? 0.692 3.135 14.734 1 93.31 31 GLU B C 1
ATOM 839 O O . GLU B 1 31 ? 1.139 4.273 14.586 1 93.31 31 GLU B O 1
ATOM 844 N N . ALA B 1 32 ? 1.338 2.154 15.266 1 92.38 32 ALA B N 1
ATOM 845 C CA . ALA B 1 32 ? 2.701 2.334 15.75 1 92.38 32 ALA B CA 1
ATOM 846 C C . ALA B 1 32 ? 3.65 2.697 14.617 1 92.38 32 ALA B C 1
ATOM 848 O O . ALA B 1 32 ? 4.551 3.521 14.789 1 92.38 32 ALA B O 1
ATOM 849 N N . ALA B 1 33 ? 3.449 2.035 13.555 1 90.31 33 ALA B N 1
ATOM 850 C CA . ALA B 1 33 ? 4.285 2.289 12.383 1 90.31 33 ALA B CA 1
ATOM 851 C C . ALA B 1 33 ? 4.031 3.686 11.82 1 90.31 33 ALA B C 1
ATOM 853 O O . ALA B 1 33 ? 4.941 4.312 11.273 1 90.31 33 ALA B O 1
ATOM 854 N N . MET B 1 34 ? 2.773 4.176 11.969 1 92.12 34 MET B N 1
ATOM 855 C CA . MET B 1 34 ? 2.383 5.48 11.445 1 92.12 34 MET B CA 1
ATOM 856 C C . MET B 1 34 ? 2.723 6.59 12.43 1 92.12 34 MET B C 1
ATOM 858 O O . MET B 1 34 ? 2.814 7.758 12.047 1 92.12 34 MET B O 1
ATOM 862 N N . GLU B 1 35 ? 2.965 6.25 13.578 1 92.44 35 GLU B N 1
ATOM 863 C CA . GLU B 1 35 ? 3.15 7.184 14.68 1 92.44 35 GLU B CA 1
ATOM 864 C C . GLU B 1 35 ? 4.273 8.18 14.383 1 92.44 35 GLU B C 1
ATOM 866 O O . GLU B 1 35 ? 4.121 9.383 14.602 1 92.44 35 GLU B O 1
ATOM 871 N N . PRO B 1 36 ? 5.363 7.66 13.883 1 90.62 36 PRO B N 1
ATOM 872 C CA . PRO B 1 36 ? 6.457 8.594 13.609 1 90.62 36 PRO B CA 1
ATOM 873 C C . PRO B 1 36 ? 6.098 9.641 12.555 1 90.62 36 PRO B C 1
ATOM 875 O O . PRO B 1 36 ? 6.75 10.68 12.461 1 90.62 36 PRO B O 1
ATOM 878 N N . PHE B 1 37 ? 5.219 9.414 11.852 1 89.25 37 PHE B N 1
ATOM 879 C CA . PHE B 1 37 ? 4.82 10.32 10.781 1 89.25 37 PHE B CA 1
ATOM 880 C C . PHE B 1 37 ? 3.672 11.219 11.227 1 89.25 37 PHE B C 1
ATOM 882 O O . PHE B 1 37 ? 3.262 12.117 10.492 1 89.25 37 PHE B O 1
ATOM 889 N N . SER B 1 38 ? 3.236 11.016 12.383 1 90.62 38 SER B N 1
ATOM 890 C CA . SER B 1 38 ? 2.174 11.797 13.008 1 90.62 38 SER B CA 1
ATOM 891 C C . SER B 1 38 ? 1.055 12.094 12.016 1 90.62 38 SER B C 1
ATOM 893 O O . SER B 1 38 ? 0.813 13.258 11.68 1 90.62 38 SER B O 1
ATOM 895 N N . PRO B 1 39 ? 0.393 11.062 11.617 1 91 39 PRO B N 1
ATOM 896 C CA . PRO B 1 39 ? -0.71 11.312 10.688 1 91 39 PRO B CA 1
ATOM 897 C C . PRO B 1 39 ? -1.795 12.203 11.273 1 91 39 PRO B C 1
ATOM 899 O O . PRO B 1 39 ? -1.995 12.219 12.492 1 91 39 PRO B O 1
ATOM 902 N N . ASP B 1 40 ? -2.396 12.992 10.375 1 93.88 40 ASP B N 1
ATOM 903 C CA . ASP B 1 40 ? -3.506 13.828 10.828 1 93.88 40 ASP B CA 1
ATOM 904 C C . ASP B 1 40 ? -4.793 13.016 10.938 1 93.88 40 ASP B C 1
ATOM 906 O O . ASP B 1 40 ? -4.801 11.812 10.664 1 93.88 40 ASP B O 1
ATOM 910 N N . GLN B 1 41 ? -5.867 13.672 11.359 1 93.75 41 GLN B N 1
ATOM 911 C CA . GLN B 1 41 ? -7.137 12.977 11.555 1 93.75 41 GLN B CA 1
ATOM 912 C C . GLN B 1 41 ? -7.586 12.281 10.273 1 93.75 41 GLN B C 1
ATOM 914 O O . GLN B 1 41 ? -8.031 11.125 10.312 1 93.75 41 GLN B O 1
ATOM 919 N N . ASP B 1 42 ? -7.5 13.008 9.172 1 94.06 42 ASP B N 1
ATOM 920 C CA . ASP B 1 42 ? -7.898 12.453 7.879 1 94.06 42 ASP B CA 1
ATOM 921 C C . ASP B 1 42 ? -7.043 11.242 7.516 1 94.06 42 ASP B C 1
ATOM 923 O O . ASP B 1 42 ? -7.562 10.227 7.051 1 94.06 42 ASP B O 1
ATOM 927 N N . MET B 1 43 ? -5.777 11.367 7.809 1 94.38 43 MET B N 1
ATOM 928 C CA . MET B 1 43 ? -4.824 10.297 7.535 1 94.38 43 MET B CA 1
ATOM 929 C C . MET B 1 43 ? -5.082 9.094 8.438 1 94.38 43 MET B C 1
ATOM 931 O O . MET B 1 43 ? -5.02 7.953 7.984 1 94.38 43 MET B O 1
ATOM 935 N N . SER B 1 44 ? -5.371 9.305 9.609 1 94.38 44 SER B N 1
ATOM 936 C CA . SER B 1 44 ? -5.648 8.25 10.586 1 94.38 44 SER B CA 1
ATOM 937 C C . SER B 1 44 ? -6.922 7.488 10.234 1 94.38 44 SER B C 1
ATOM 939 O O . SER B 1 44 ? -6.965 6.262 10.344 1 94.38 44 SER B O 1
ATOM 941 N N . GLU B 1 45 ? -7.941 8.281 9.906 1 94.5 45 GLU B N 1
ATOM 942 C CA . GLU B 1 45 ? -9.211 7.668 9.539 1 94.5 45 GLU B CA 1
ATOM 943 C C . GLU B 1 45 ? -9.078 6.84 8.266 1 94.5 45 GLU B C 1
ATOM 945 O O . GLU B 1 45 ? -9.617 5.734 8.18 1 94.5 45 GLU B O 1
ATOM 950 N N . ALA B 1 46 ? -8.43 7.414 7.34 1 94.06 46 ALA B N 1
ATOM 951 C CA . ALA B 1 46 ? -8.203 6.715 6.078 1 94.06 46 ALA B CA 1
ATOM 952 C C . ALA B 1 46 ? -7.43 5.418 6.301 1 94.06 46 ALA B C 1
ATOM 954 O O . ALA B 1 46 ? -7.789 4.371 5.754 1 94.06 46 ALA B O 1
ATOM 955 N N . GLY B 1 47 ? -6.383 5.547 7.117 1 94.5 47 GLY B N 1
ATOM 956 C 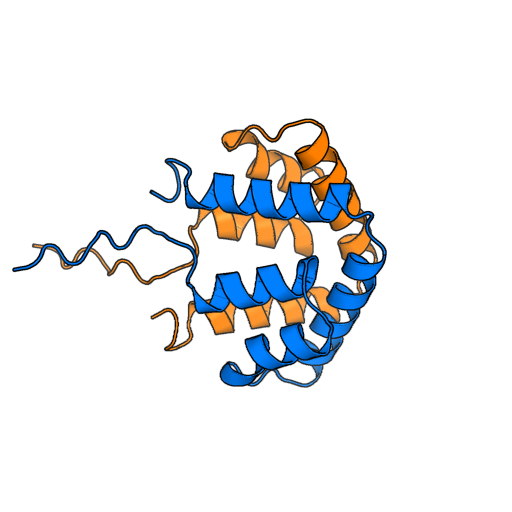CA . GLY B 1 47 ? -5.613 4.355 7.441 1 94.5 47 GLY B CA 1
ATOM 957 C C . GLY B 1 47 ? -6.426 3.295 8.156 1 94.5 47 GLY B C 1
ATOM 958 O O . GLY B 1 47 ? -6.273 2.102 7.887 1 94.5 47 GLY B O 1
ATOM 959 N N . ALA B 1 48 ? -7.215 3.746 9.047 1 93.25 48 ALA B N 1
ATOM 960 C CA . ALA B 1 48 ? -8.062 2.83 9.812 1 93.25 48 ALA B CA 1
ATOM 961 C C . ALA B 1 48 ? -9.023 2.08 8.891 1 93.25 48 ALA B C 1
ATOM 963 O O . ALA B 1 48 ? -9.242 0.877 9.062 1 93.25 48 ALA B O 1
ATOM 964 N N . GLN B 1 49 ? -9.625 2.82 7.977 1 94.19 49 GLN B N 1
ATOM 965 C CA . GLN B 1 49 ? -10.531 2.213 7.008 1 94.19 49 GLN B CA 1
ATOM 966 C C . GLN B 1 49 ? -9.812 1.171 6.156 1 94.19 49 GLN B C 1
ATOM 968 O O . GLN B 1 49 ? -10.328 0.078 5.93 1 94.19 49 GLN B O 1
ATOM 973 N N . LEU B 1 50 ? -8.633 1.558 5.73 1 93.81 50 LEU B N 1
ATOM 974 C CA . LEU B 1 50 ? -7.82 0.622 4.957 1 93.81 50 LEU B CA 1
ATOM 975 C C . LEU B 1 50 ? -7.5 -0.622 5.781 1 93.81 50 LEU B C 1
ATOM 977 O O . LEU B 1 50 ? -7.598 -1.744 5.281 1 93.81 50 LEU B O 1
ATOM 981 N N . LYS B 1 51 ? -7.074 -0.433 6.953 1 94.06 51 LYS B N 1
ATOM 982 C CA . LYS B 1 51 ? -6.77 -1.531 7.863 1 94.06 51 LYS B CA 1
ATOM 983 C C . LYS B 1 51 ? -7.957 -2.479 8 1 94.06 51 LYS B C 1
ATOM 985 O O . LYS B 1 51 ? -7.785 -3.701 7.988 1 94.06 51 LYS B O 1
ATOM 990 N N . MET B 1 52 ? -9.117 -1.943 8.172 1 92.69 52 MET B N 1
ATOM 991 C CA . MET B 1 52 ? -10.336 -2.74 8.32 1 92.69 52 MET B CA 1
ATOM 992 C C . MET B 1 52 ? -10.602 -3.557 7.059 1 92.69 52 MET B C 1
ATOM 994 O O . MET B 1 52 ? -11.023 -4.715 7.141 1 92.69 52 MET B O 1
ATOM 998 N N . MET B 1 53 ? -10.336 -2.924 5.996 1 91.94 53 MET B N 1
ATOM 999 C CA . MET B 1 53 ? -10.539 -3.598 4.715 1 91.94 53 MET B CA 1
ATOM 1000 C C . MET B 1 53 ? -9.555 -4.75 4.547 1 91.94 53 MET B C 1
ATOM 1002 O O . MET B 1 53 ? -9.945 -5.844 4.121 1 91.94 53 MET B O 1
ATOM 1006 N N . VAL B 1 54 ? -8.367 -4.5 4.828 1 93.44 54 VAL B N 1
ATOM 1007 C CA . VAL B 1 54 ? -7.316 -5.504 4.719 1 93.44 54 VAL B CA 1
ATOM 1008 C C . VAL B 1 54 ? -7.641 -6.695 5.617 1 93.44 54 VAL B C 1
ATOM 1010 O O . VAL B 1 54 ? -7.355 -7.84 5.27 1 93.44 54 VAL B O 1
ATOM 1013 N N . ASP B 1 55 ? -8.172 -6.34 6.711 1 93.81 55 ASP B N 1
ATOM 1014 C CA . ASP B 1 55 ? -8.516 -7.383 7.676 1 93.81 55 ASP B CA 1
ATOM 1015 C C . ASP B 1 55 ? -9.602 -8.305 7.125 1 93.81 55 ASP B C 1
ATOM 1017 O O . ASP B 1 55 ? -9.766 -9.43 7.602 1 93.81 55 ASP B O 1
ATOM 1021 N N . THR B 1 56 ? -10.328 -7.824 6.215 1 93.31 56 THR B N 1
ATOM 1022 C CA . THR B 1 56 ? -11.398 -8.609 5.617 1 93.31 56 THR B CA 1
ATOM 1023 C C . THR B 1 56 ? -10.852 -9.539 4.539 1 93.31 56 THR B C 1
ATOM 1025 O O . THR B 1 56 ? -11.523 -10.5 4.137 1 93.31 56 THR B O 1
ATOM 1028 N N . LEU B 1 57 ? -9.695 -9.234 4.012 1 93.81 57 LEU B N 1
ATOM 1029 C CA . LEU B 1 57 ? -9.055 -10.047 2.986 1 93.81 57 LEU B CA 1
ATOM 1030 C C . LEU B 1 57 ? -8.586 -11.383 3.564 1 93.81 57 LEU B C 1
ATOM 1032 O O . LEU B 1 57 ? -8.125 -11.438 4.703 1 93.81 57 LEU B O 1
ATOM 1036 N N . PRO B 1 58 ? -8.781 -12.43 2.766 1 94.38 58 PRO B N 1
ATOM 1037 C CA . PRO B 1 58 ? -8.234 -13.711 3.225 1 94.38 58 PRO B CA 1
ATOM 1038 C C . PRO B 1 58 ? -6.711 -13.688 3.352 1 94.38 58 PRO B C 1
ATOM 1040 O O . PRO B 1 58 ? -6.051 -12.836 2.752 1 94.38 58 PRO B O 1
ATOM 1043 N N . GLN B 1 59 ? -6.098 -14.594 4.137 1 93 59 GLN B N 1
ATOM 1044 C CA . GLN B 1 59 ? -4.656 -14.664 4.367 1 93 59 GLN B CA 1
ATOM 1045 C C . GLN B 1 59 ? -3.896 -14.828 3.057 1 93 59 GLN B C 1
ATOM 1047 O O . GLN B 1 59 ? -2.812 -14.266 2.889 1 93 59 GLN B O 1
ATOM 1052 N N . LYS B 1 60 ? -4.508 -15.57 2.195 1 94.69 60 LYS B N 1
ATOM 1053 C CA . LYS B 1 60 ? -3.887 -15.82 0.899 1 94.69 60 LYS B CA 1
ATOM 1054 C C . LYS B 1 60 ? -3.682 -14.523 0.127 1 94.69 60 LYS B C 1
ATOM 1056 O O . LYS B 1 60 ? -2.633 -14.32 -0.49 1 94.69 60 LYS B O 1
ATOM 1061 N N . ALA B 1 61 ? -4.66 -13.711 0.219 1 93.5 61 ALA B N 1
ATOM 1062 C CA . ALA B 1 61 ? -4.59 -12.43 -0.469 1 93.5 61 ALA B CA 1
ATOM 1063 C C . ALA B 1 61 ? -3.527 -11.531 0.158 1 93.5 61 ALA B C 1
ATOM 1065 O O . ALA B 1 61 ? -2.715 -10.93 -0.55 1 93.5 61 ALA B O 1
ATOM 1066 N N . ARG B 1 62 ? -3.545 -11.477 1.465 1 94.56 62 ARG B N 1
ATOM 1067 C CA . ARG B 1 62 ? -2.582 -10.641 2.178 1 94.56 62 ARG B CA 1
ATOM 1068 C C . ARG B 1 62 ? -1.153 -11.086 1.891 1 94.56 62 ARG B C 1
ATOM 1070 O O . ARG B 1 62 ? -0.272 -10.258 1.663 1 94.56 62 ARG B O 1
ATOM 1077 N N . ASP B 1 63 ? -0.97 -12.414 1.813 1 94.44 63 ASP B N 1
ATOM 1078 C CA . ASP B 1 63 ? 0.345 -12.969 1.517 1 94.44 63 ASP B CA 1
ATOM 1079 C C . ASP B 1 63 ? 0.78 -12.625 0.094 1 94.44 63 ASP B C 1
ATOM 1081 O O . ASP B 1 63 ? 1.948 -12.312 -0.144 1 94.44 63 ASP B O 1
ATOM 1085 N N . SER B 1 64 ? -0.184 -12.656 -0.726 1 94.75 64 SER B N 1
ATOM 1086 C CA . SER B 1 64 ? 0.1 -12.391 -2.133 1 94.75 64 SER B CA 1
ATOM 1087 C C . SER B 1 64 ? 0.512 -10.945 -2.352 1 94.75 64 SER B C 1
ATOM 1089 O O . SER B 1 64 ? 1.415 -10.656 -3.141 1 94.75 64 SER B O 1
ATOM 1091 N N . ILE B 1 65 ? -0.187 -10.039 -1.613 1 94.38 65 ILE B N 1
ATOM 1092 C CA . ILE B 1 65 ? 0.121 -8.617 -1.724 1 94.38 65 ILE B CA 1
ATOM 1093 C C . ILE B 1 65 ? 1.537 -8.352 -1.216 1 94.38 65 ILE B C 1
ATOM 1095 O O . ILE B 1 65 ? 2.297 -7.605 -1.835 1 94.38 65 ILE B O 1
ATOM 1099 N N . MET B 1 66 ? 1.884 -8.914 -0.167 1 92.5 66 MET B N 1
ATOM 1100 C CA . MET B 1 66 ? 3.213 -8.75 0.412 1 92.5 66 MET B CA 1
ATOM 1101 C C . MET B 1 66 ? 4.289 -9.258 -0.541 1 92.5 66 MET B C 1
ATOM 1103 O O . MET B 1 66 ? 5.332 -8.625 -0.704 1 92.5 66 MET B O 1
ATOM 1107 N N . LYS B 1 67 ? 3.965 -10.414 -1.112 1 92.44 67 LYS B N 1
ATOM 1108 C CA . LYS B 1 67 ? 4.895 -10.992 -2.076 1 92.44 67 LYS B CA 1
ATOM 1109 C C . LYS B 1 67 ? 5.055 -10.094 -3.299 1 92.44 67 LYS B C 1
ATOM 1111 O O . LYS B 1 67 ? 6.152 -9.977 -3.846 1 92.44 67 LYS B O 1
ATOM 1116 N N . LEU B 1 68 ? 3.971 -9.609 -3.66 1 92 68 LEU B N 1
ATOM 1117 C CA . LEU B 1 68 ? 3.984 -8.703 -4.809 1 92 68 LEU B CA 1
ATOM 1118 C C . LEU B 1 68 ? 4.816 -7.465 -4.512 1 92 68 LEU B C 1
ATOM 1120 O O . LEU B 1 68 ? 5.609 -7.027 -5.348 1 92 68 LEU B O 1
ATOM 1124 N N . LEU B 1 69 ? 4.613 -6.855 -3.338 1 87.62 69 LEU B N 1
ATOM 1125 C CA . LEU B 1 69 ? 5.379 -5.688 -2.92 1 87.62 69 LEU B CA 1
ATOM 1126 C C . LEU B 1 69 ? 6.871 -5.996 -2.898 1 87.62 69 LEU B C 1
ATOM 1128 O O . LEU B 1 69 ? 7.684 -5.195 -3.367 1 87.62 69 LEU B O 1
ATOM 1132 N N . GLU B 1 70 ? 7.199 -7.129 -2.404 1 88.62 70 GLU B N 1
ATOM 1133 C CA . GLU B 1 70 ? 8.594 -7.555 -2.352 1 88.62 70 GLU B CA 1
ATOM 1134 C C . GLU B 1 70 ? 9.18 -7.711 -3.754 1 88.62 70 GLU B C 1
ATOM 1136 O O . GLU B 1 70 ? 10.336 -7.359 -3.992 1 88.62 70 GLU B O 1
ATOM 1141 N N . LYS B 1 71 ? 8.336 -8.258 -4.555 1 88.06 71 LYS B N 1
ATOM 1142 C CA . LYS B 1 71 ? 8.75 -8.438 -5.941 1 88.06 71 LYS B CA 1
ATOM 1143 C C . LYS B 1 71 ? 9.039 -7.094 -6.609 1 88.06 71 LYS B C 1
ATOM 1145 O O . LYS B 1 71 ? 9.984 -6.973 -7.391 1 88.06 71 LYS B O 1
ATOM 1150 N N . ILE B 1 72 ? 8.172 -6.156 -6.301 1 87.81 72 ILE B N 1
ATOM 1151 C CA . ILE B 1 72 ? 8.312 -4.82 -6.863 1 87.81 72 ILE B CA 1
ATOM 1152 C C . ILE B 1 72 ? 9.609 -4.18 -6.359 1 87.81 72 ILE B C 1
ATOM 1154 O O . ILE B 1 72 ? 10.383 -3.629 -7.141 1 87.81 72 ILE B O 1
ATOM 1158 N N . ILE B 1 73 ? 9.836 -4.254 -5.141 1 81.56 73 ILE B N 1
ATOM 1159 C CA . ILE B 1 73 ? 10.992 -3.645 -4.496 1 81.56 73 ILE B CA 1
ATOM 1160 C C . ILE B 1 73 ? 12.273 -4.305 -5 1 81.56 73 ILE B C 1
ATOM 1162 O O . ILE B 1 73 ? 13.297 -3.637 -5.191 1 81.56 73 ILE B O 1
ATOM 1166 N N . LYS B 1 74 ? 12.227 -5.621 -5.117 1 81.94 74 LYS B N 1
ATOM 1167 C CA . LYS B 1 74 ? 13.398 -6.387 -5.543 1 81.94 74 LYS B CA 1
ATOM 1168 C C . LYS B 1 74 ? 13.508 -6.41 -7.066 1 81.94 74 LYS B C 1
ATOM 1170 O O . LYS B 1 74 ? 14.492 -6.918 -7.609 1 81.94 74 LYS B O 1
ATOM 1175 N N . SER B 1 75 ? 12.508 -5.852 -7.598 1 82.81 75 SER B N 1
ATOM 1176 C CA . SER B 1 75 ? 12.508 -5.852 -9.055 1 82.81 75 SER B CA 1
ATOM 1177 C C . SER B 1 75 ? 13.594 -4.938 -9.609 1 82.81 75 SER B C 1
ATOM 1179 O O . SER B 1 75 ? 14.141 -4.105 -8.883 1 82.81 75 SER B O 1
ATOM 1181 N N . SER B 1 76 ? 13.922 -5.125 -10.93 1 79.38 76 SER B N 1
ATOM 1182 C CA . SER B 1 76 ? 14.969 -4.359 -11.602 1 79.38 76 SER B CA 1
ATOM 1183 C C . SER B 1 76 ? 14.586 -2.887 -11.719 1 79.38 76 SER B C 1
ATOM 1185 O O . SER B 1 76 ? 15.461 -2.027 -11.867 1 79.38 76 SER B O 1
ATOM 1187 N N . LEU B 1 77 ? 13.258 -2.623 -11.68 1 74.25 77 LEU B N 1
ATOM 1188 C CA . LEU B 1 77 ? 12.789 -1.246 -11.797 1 74.25 77 LEU B CA 1
ATOM 1189 C C . LEU B 1 77 ? 13.164 -0.436 -10.555 1 74.25 77 LEU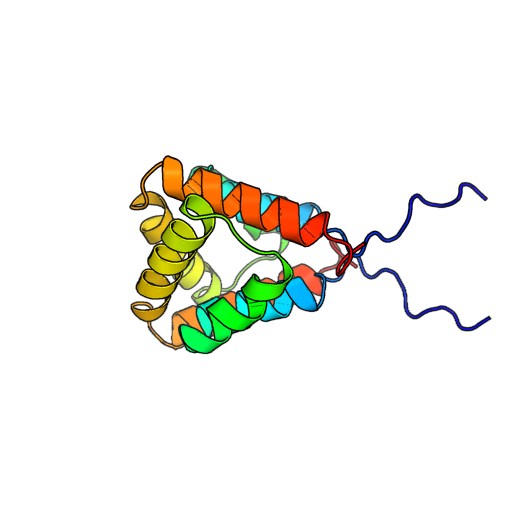 B C 1
ATOM 1191 O O . LEU B 1 77 ? 13.406 0.77 -10.648 1 74.25 77 LEU B O 1
ATOM 1195 N N . CYS B 1 78 ? 13.195 -0.988 -9.547 1 69.5 78 CYS B N 1
ATOM 1196 C CA . CYS B 1 78 ? 13.523 -0.317 -8.297 1 69.5 78 CYS B CA 1
ATOM 1197 C C . CYS B 1 78 ? 14.938 -0.659 -7.852 1 69.5 78 CYS B C 1
ATOM 1199 O O . CYS B 1 78 ? 15.484 -0.016 -6.949 1 69.5 78 CYS B O 1
ATOM 1201 N N . ASN B 1 79 ? 15.578 -1.609 -8.336 1 63.38 79 ASN B N 1
ATOM 1202 C CA . ASN B 1 79 ? 16.969 -1.97 -8.047 1 63.38 79 ASN B CA 1
ATOM 1203 C C . ASN B 1 79 ? 17.938 -1.303 -9.016 1 63.38 79 ASN B C 1
ATOM 1205 O O . ASN B 1 79 ? 17.609 -1.13 -10.195 1 63.38 79 ASN B O 1
#

Foldseek 3Di:
DPPPPDPLLADPPLRLQLLCCLQPNDPVSNCVSCVVVPDDPVRNVVSVVSSVVSVVDDPVVSVVVNVVSVCVSPDPVRD/DPPPPDPLLADPPLRLQLLCCLQPNDPVSNCVSCVVVPDDPVRNVVSVVSSVVSVVDDPVVSVVVNVVSVCVSPDPVRD

Organism: Aotus nancymaae (NCBI:txid37293)

Secondary structure (DSSP, 8-state):
------------HHHHHHHHHHHTS-HHHHHHHHGGG---HHHHHHHHHHHHHHHHS-HHHHHHHHHHHHHHHHSTTT-/--------S---HHHHHHHHHHHTS-HHHHHHHHGGG---HHHHHHHHHHHHHHHHS-HHHHHHHHHHHHHHHHSTTT-

Sequence (158 aa):
MFMHPGASAEICPSFLEVIKTLFMGTPSNYEAAMEPFSPDQDMSEAGAQLKMMVDTLPQKARDSIMKLLEKIIKSSLCNMFMHPGASAEICPSFLEVIKTLFMGTPSNYEAAMEPFSPDQDMSEAGAQLKMMVDTLPQKARDSIMKLLEKIIKSSLCN

Solvent-accessible surface area (backbone atoms only — not comparable to full-atom values): 8244 Å² total; per-residue (Å²): 131,69,71,66,78,70,54,38,25,30,57,20,66,64,55,48,47,29,52,46,15,39,54,76,41,48,75,67,50,25,50,60,47,41,47,85,65,58,63,49,72,57,27,46,51,23,47,50,53,50,36,55,51,40,67,69,47,55,70,67,30,43,51,21,44,54,51,45,51,50,46,48,37,71,23,75,89,16,81,133,66,71,62,82,65,56,39,26,31,55,20,68,65,56,48,46,29,52,47,14,40,54,73,42,48,75,66,50,25,49,58,46,41,48,84,65,59,63,49,72,58,28,47,52,24,48,49,53,49,35,56,52,40,67,69,48,54,69,65,30,42,51,21,44,53,50,45,51,48,47,48,37,70,23,72,88,16,81